Protein AF-A0A1F7WYC0-F1 (afdb_monomer)

Structure (mmCIF, N/CA/C/O backbone):
data_AF-A0A1F7WYC0-F1
#
_entry.id   AF-A0A1F7WYC0-F1
#
loop_
_atom_site.group_PDB
_atom_site.id
_atom_site.type_symbol
_atom_site.label_atom_id
_atom_site.label_alt_id
_atom_site.label_comp_id
_atom_site.label_asym_id
_atom_site.label_entity_id
_atom_site.label_seq_id
_atom_site.pdbx_PDB_ins_code
_atom_site.Cartn_x
_atom_site.Cartn_y
_atom_site.Cartn_z
_atom_site.occupancy
_atom_site.B_iso_or_equiv
_atom_site.auth_seq_id
_atom_site.auth_comp_id
_atom_site.auth_asym_id
_atom_site.auth_atom_id
_atom_site.pdbx_PDB_model_num
ATOM 1 N N . MET A 1 1 ? 16.415 7.948 4.931 1.00 45.94 1 MET A N 1
ATOM 2 C CA . MET A 1 1 ? 15.881 9.064 4.123 1.00 45.94 1 MET A CA 1
ATOM 3 C C . MET A 1 1 ? 14.461 8.696 3.730 1.00 45.94 1 MET A C 1
ATOM 5 O O . MET A 1 1 ? 14.260 7.580 3.271 1.00 45.94 1 MET A O 1
ATOM 9 N N . SER A 1 2 ? 13.478 9.551 4.000 1.00 57.47 2 SER A N 1
ATOM 10 C CA . SER A 1 2 ? 12.097 9.354 3.544 1.00 57.47 2 SER A CA 1
ATOM 11 C C . SER A 1 2 ? 12.050 9.520 2.025 1.00 57.47 2 SER A C 1
ATOM 13 O O . SER A 1 2 ? 12.450 10.568 1.526 1.00 57.47 2 SER A O 1
ATOM 15 N N . LYS A 1 3 ? 11.616 8.485 1.298 1.00 64.06 3 LYS A N 1
ATOM 16 C CA . LYS A 1 3 ? 11.385 8.566 -0.151 1.00 64.06 3 LYS A CA 1
ATOM 17 C C . LYS A 1 3 ? 10.240 9.554 -0.406 1.00 64.06 3 LYS A C 1
ATOM 19 O O . LYS A 1 3 ? 9.228 9.503 0.294 1.00 64.06 3 LYS A O 1
ATOM 24 N N . VAL A 1 4 ? 10.429 10.467 -1.356 1.00 67.81 4 VAL A N 1
ATOM 25 C CA . VAL A 1 4 ? 9.434 11.472 -1.761 1.00 67.81 4 VAL A CA 1
ATOM 26 C C . VAL A 1 4 ? 8.909 11.083 -3.136 1.00 67.81 4 VAL A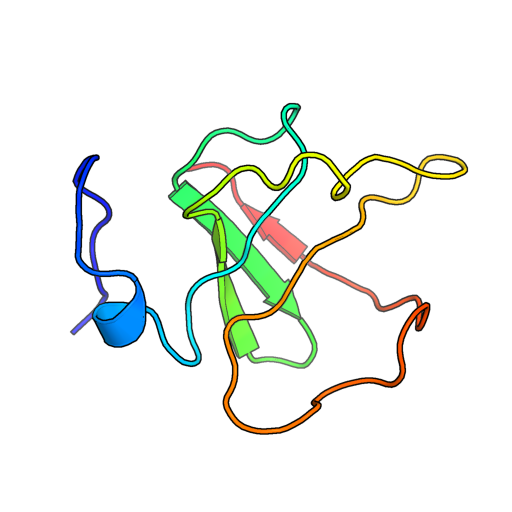 C 1
ATOM 28 O O . VAL A 1 4 ? 9.683 10.684 -4.008 1.00 67.81 4 VAL A O 1
ATOM 31 N N . TRP A 1 5 ? 7.591 11.146 -3.301 1.00 64.38 5 TRP A N 1
ATOM 32 C CA . TRP A 1 5 ? 6.942 10.816 -4.559 1.00 64.38 5 TRP A CA 1
ATOM 33 C C . TRP A 1 5 ? 6.976 12.017 -5.528 1.00 64.38 5 TRP A C 1
ATOM 35 O O . TRP A 1 5 ? 6.565 13.106 -5.143 1.00 64.38 5 TRP A O 1
ATOM 45 N N . GLU A 1 6 ? 7.462 11.830 -6.764 1.00 70.75 6 GLU A N 1
ATOM 46 C CA . GLU A 1 6 ? 7.633 12.863 -7.804 1.00 70.75 6 GLU A CA 1
ATOM 47 C C . GLU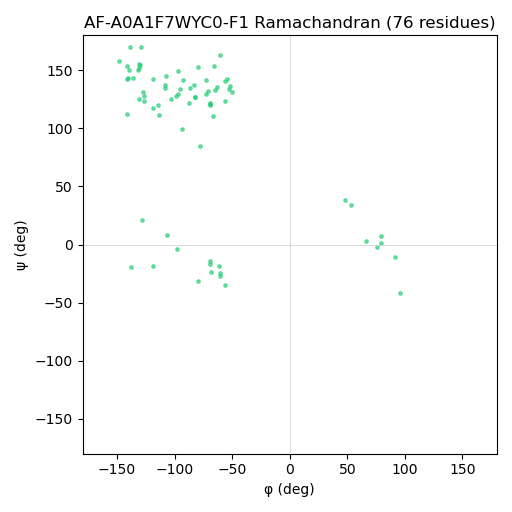 A 1 6 ? 7.006 12.523 -9.187 1.00 70.75 6 GLU A C 1
ATOM 49 O O . GLU A 1 6 ? 7.394 13.096 -10.200 1.00 70.75 6 GLU A O 1
ATOM 54 N N . GLY A 1 7 ? 6.040 11.606 -9.291 1.00 68.06 7 GLY A N 1
ATOM 55 C CA . GLY A 1 7 ? 5.243 11.382 -10.517 1.00 68.06 7 GLY A CA 1
ATOM 56 C C . GLY A 1 7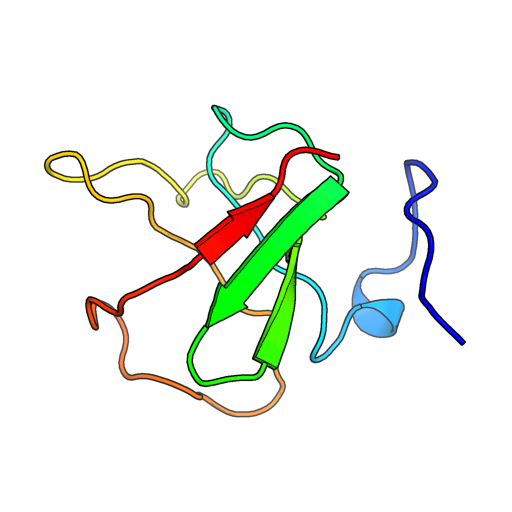 ? 5.701 10.256 -11.464 1.00 68.06 7 GLY A C 1
ATOM 57 O O . GLY A 1 7 ? 4.863 9.471 -11.895 1.00 68.06 7 GLY A O 1
ATOM 58 N N . THR A 1 8 ? 6.997 10.079 -11.742 1.00 60.38 8 THR A N 1
ATOM 59 C CA . THR A 1 8 ? 7.504 8.893 -12.474 1.00 60.38 8 THR A CA 1
ATOM 60 C C . THR A 1 8 ? 8.827 8.429 -11.887 1.00 60.38 8 THR A C 1
ATOM 62 O O . THR A 1 8 ? 9.834 9.127 -11.992 1.00 60.38 8 THR A O 1
ATOM 65 N N . GLN A 1 9 ? 8.839 7.255 -11.264 1.00 75.81 9 GLN A N 1
ATOM 66 C CA . GLN A 1 9 ? 10.043 6.651 -10.700 1.00 75.81 9 GLN A CA 1
ATOM 67 C C . GLN A 1 9 ? 10.032 5.148 -10.977 1.00 75.81 9 GLN A C 1
ATOM 69 O O . GLN A 1 9 ? 8.969 4.538 -11.071 1.00 75.81 9 GLN A O 1
ATOM 74 N N . GLU A 1 10 ? 11.220 4.560 -11.105 1.00 84.69 10 GLU A N 1
ATOM 75 C CA . GLU A 1 10 ? 11.374 3.114 -11.261 1.00 84.69 10 GLU A CA 1
ATOM 76 C C . GLU A 1 10 ? 10.707 2.386 -10.093 1.00 84.69 10 GLU A C 1
ATOM 78 O O . GLU A 1 10 ? 11.044 2.622 -8.929 1.00 84.69 10 GLU A O 1
ATOM 83 N N . TRP A 1 11 ? 9.778 1.481 -10.401 1.00 79.25 11 TRP A N 1
ATOM 84 C CA . TRP A 1 11 ? 9.001 0.762 -9.390 1.00 79.25 11 TRP A CA 1
ATOM 85 C C . TRP A 1 11 ? 9.911 0.013 -8.408 1.00 79.25 11 TRP A C 1
ATOM 87 O O . TRP A 1 11 ? 9.638 -0.025 -7.214 1.00 79.25 11 TRP A O 1
ATOM 97 N N . SER A 1 12 ? 11.049 -0.510 -8.878 1.00 85.31 12 SER A N 1
ATOM 98 C CA . SER A 1 12 ? 12.016 -1.248 -8.052 1.00 85.31 12 SER A CA 1
ATOM 99 C C . SER A 1 12 ? 12.603 -0.406 -6.913 1.00 85.31 12 SER A C 1
ATOM 101 O O . SER A 1 12 ? 12.922 -0.939 -5.850 1.00 85.31 12 SER A O 1
ATOM 103 N N . LEU A 1 13 ? 12.662 0.923 -7.072 1.00 87.50 13 LEU A N 1
ATOM 104 C CA . LEU A 1 13 ? 13.071 1.846 -6.011 1.00 87.50 13 LEU A CA 1
ATOM 105 C C . LEU A 1 13 ? 12.044 1.926 -4.882 1.00 87.50 13 LEU A C 1
ATOM 107 O O . LEU A 1 13 ? 12.368 2.429 -3.809 1.00 87.50 13 LEU A O 1
ATOM 111 N N . TRP A 1 14 ? 10.830 1.427 -5.093 1.00 89.25 14 TRP A N 1
ATOM 112 C CA . TRP A 1 14 ? 9.729 1.420 -4.137 1.00 89.25 14 TRP A CA 1
ATOM 113 C C . TRP A 1 14 ? 9.457 0.037 -3.547 1.00 89.25 14 TRP A C 1
ATOM 115 O O . TRP A 1 14 ? 8.506 -0.113 -2.783 1.00 89.25 14 TRP A O 1
ATOM 125 N N . ALA A 1 15 ? 10.318 -0.951 -3.809 1.00 91.69 15 ALA A N 1
ATOM 126 C CA . ALA A 1 15 ? 10.260 -2.224 -3.104 1.00 91.69 15 ALA A CA 1
ATOM 127 C C . ALA A 1 15 ? 10.244 -2.006 -1.578 1.00 91.69 15 ALA A C 1
ATOM 129 O O . ALA A 1 15 ? 10.956 -1.148 -1.043 1.00 91.69 15 ALA A O 1
ATOM 130 N N . GLU A 1 16 ? 9.379 -2.767 -0.913 1.00 93.56 16 GLU A N 1
ATOM 131 C CA . GLU A 1 16 ? 9.093 -2.773 0.526 1.00 93.56 16 GLU A CA 1
ATOM 132 C C . GLU A 1 16 ? 8.443 -1.501 1.095 1.00 93.56 16 GLU A C 1
ATOM 134 O O . GLU A 1 16 ? 8.236 -1.409 2.306 1.00 93.56 16 GLU A O 1
ATOM 139 N N . VAL A 1 17 ? 8.118 -0.514 0.253 1.00 94.06 17 VAL A N 1
ATOM 140 C CA . VAL A 1 17 ? 7.528 0.765 0.693 1.00 94.06 17 VAL A CA 1
ATOM 141 C C . VAL A 1 17 ? 6.389 1.268 -0.194 1.00 94.06 17 VAL A C 1
ATOM 143 O O . VAL A 1 17 ? 5.628 2.129 0.233 1.00 94.06 17 VAL A O 1
ATOM 146 N N . GLY A 1 18 ? 6.282 0.786 -1.428 1.00 94.44 18 GLY A N 1
ATOM 147 C CA . GLY A 1 18 ? 5.248 1.160 -2.383 1.00 94.44 18 GLY A CA 1
ATOM 148 C C . GLY A 1 18 ? 4.100 0.161 -2.386 1.00 94.44 18 GLY A C 1
ATOM 149 O O . GLY A 1 18 ? 4.302 -1.031 -2.153 1.00 94.44 18 GLY A O 1
ATOM 150 N N . ILE A 1 19 ? 2.902 0.655 -2.678 1.00 95.00 19 ILE A N 1
ATOM 151 C CA . ILE A 1 19 ? 1.738 -0.172 -2.987 1.00 95.00 19 ILE A CA 1
ATOM 152 C C . ILE A 1 19 ? 1.071 0.310 -4.275 1.00 95.00 19 ILE A C 1
ATOM 154 O O . ILE A 1 19 ? 1.134 1.504 -4.594 1.00 95.00 19 ILE A O 1
ATOM 158 N N . ALA A 1 20 ? 0.375 -0.599 -4.953 1.00 95.12 20 ALA A N 1
ATOM 159 C CA . ALA A 1 20 ? -0.735 -0.207 -5.809 1.00 95.12 20 ALA A CA 1
ATOM 160 C C . ALA A 1 20 ? -1.991 -0.036 -4.943 1.00 95.12 20 ALA A C 1
ATOM 162 O O . ALA A 1 20 ? -2.244 -0.846 -4.044 1.00 95.12 20 ALA A O 1
ATOM 163 N N . CYS A 1 21 ? -2.760 1.020 -5.188 1.00 95.44 21 CYS A N 1
ATOM 164 C CA . CYS A 1 21 ? -3.963 1.345 -4.429 1.00 95.44 21 CYS A CA 1
ATOM 165 C C . CYS A 1 21 ? -5.181 1.596 -5.338 1.00 95.44 21 CYS A C 1
ATOM 167 O O . CYS A 1 21 ? -5.023 1.666 -6.561 1.00 95.44 21 CYS A O 1
ATOM 169 N N . PRO A 1 22 ? -6.396 1.706 -4.770 1.00 96.19 22 PRO A N 1
ATOM 170 C CA . PRO A 1 22 ? -7.597 2.033 -5.531 1.00 96.19 22 PRO A CA 1
ATOM 171 C C . PRO A 1 22 ? -7.550 3.447 -6.124 1.00 96.19 22 PRO A C 1
ATOM 173 O O . PRO A 1 22 ? -6.914 4.344 -5.568 1.00 96.19 22 PRO A O 1
ATOM 176 N N . MET A 1 23 ? -8.278 3.663 -7.223 1.00 94.75 23 MET A N 1
ATOM 177 C CA . MET A 1 23 ? -8.353 4.951 -7.937 1.00 94.75 23 MET A CA 1
ATOM 178 C C . MET A 1 23 ? -8.896 6.099 -7.075 1.00 94.75 23 MET A C 1
ATOM 180 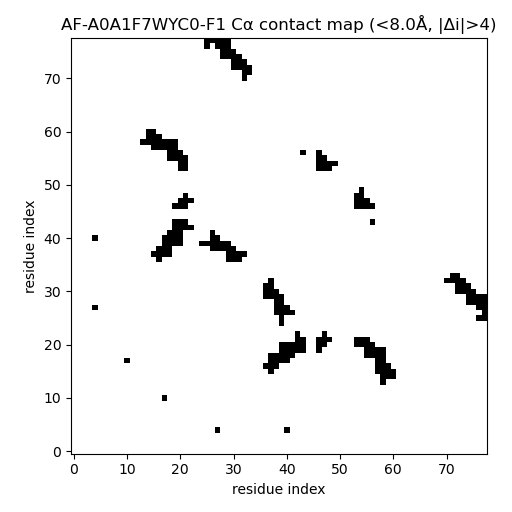O O . MET A 1 23 ? -8.639 7.267 -7.354 1.00 94.75 23 MET A O 1
ATOM 184 N N . GLU A 1 24 ? -9.670 5.777 -6.041 1.00 94.75 24 GLU A N 1
ATOM 185 C CA . GLU A 1 24 ? -10.228 6.732 -5.088 1.00 94.75 24 GLU A CA 1
ATOM 186 C C . GLU A 1 24 ? -9.159 7.362 -4.188 1.00 94.75 24 GLU A C 1
ATOM 188 O O . GLU A 1 24 ? -9.425 8.372 -3.536 1.00 94.75 24 GLU A O 1
ATOM 193 N N . TRP A 1 25 ? -7.964 6.769 -4.112 1.00 93.81 25 TRP A N 1
ATOM 194 C CA . TRP A 1 25 ? -6.859 7.301 -3.326 1.00 93.81 25 TRP A CA 1
ATOM 195 C C . TRP A 1 25 ? -5.912 8.099 -4.210 1.00 93.81 25 TRP A C 1
ATOM 197 O O . TRP A 1 25 ? -5.417 7.625 -5.235 1.00 93.81 25 TRP A O 1
ATOM 207 N N . GLU A 1 26 ? -5.601 9.312 -3.763 1.00 93.31 26 GLU A N 1
ATOM 208 C CA . GLU A 1 26 ? -4.567 10.123 -4.391 1.00 93.31 26 GLU A CA 1
ATOM 209 C C . GLU A 1 26 ? -3.204 9.429 -4.262 1.00 93.31 26 GLU A C 1
ATOM 211 O O . GLU A 1 26 ? -2.833 8.937 -3.187 1.0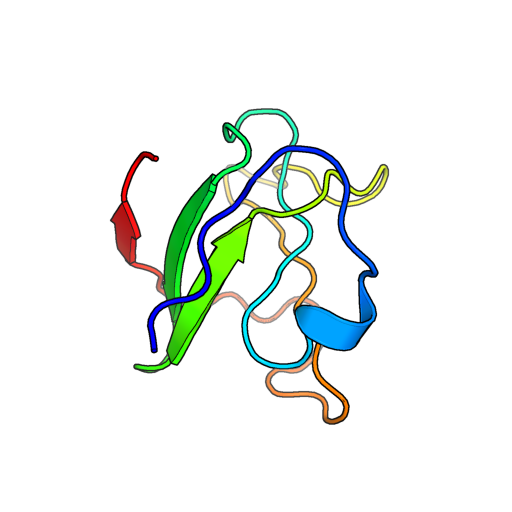0 93.31 26 GLU A O 1
ATOM 216 N N . LEU A 1 27 ? -2.430 9.402 -5.350 1.00 92.00 27 LEU A N 1
ATOM 217 C CA . LEU A 1 27 ? -1.047 8.935 -5.291 1.00 92.00 27 LEU A CA 1
ATOM 218 C C . LEU A 1 27 ? -0.266 9.753 -4.252 1.00 92.00 27 LEU A C 1
ATOM 220 O O . LEU A 1 27 ? -0.434 10.963 -4.129 1.00 92.00 27 LEU A O 1
ATOM 224 N N . GLY A 1 28 ? 0.609 9.090 -3.502 1.00 91.69 28 GLY A N 1
ATOM 225 C CA . GLY A 1 28 ? 1.298 9.670 -2.351 1.00 91.69 28 GLY A CA 1
ATOM 226 C C . GLY A 1 28 ? 0.572 9.471 -1.018 1.00 91.69 28 GLY A C 1
ATOM 227 O O . GLY A 1 28 ? 1.203 9.668 0.021 1.00 91.69 28 GLY A O 1
ATOM 228 N N . THR A 1 29 ? -0.687 9.009 -1.021 1.00 94.88 29 THR A N 1
ATOM 229 C CA . THR A 1 29 ? -1.398 8.563 0.192 1.00 94.88 29 THR A CA 1
ATOM 230 C C . THR A 1 29 ? -0.540 7.568 0.970 1.00 94.88 29 THR A C 1
ATOM 232 O O . THR A 1 29 ? 0.008 6.623 0.397 1.00 94.88 29 THR A O 1
ATOM 235 N N . ARG A 1 30 ? -0.401 7.771 2.283 1.00 96.12 30 ARG A N 1
ATOM 236 C CA . ARG A 1 30 ? 0.451 6.948 3.151 1.00 96.12 30 ARG A CA 1
ATOM 237 C C . ARG A 1 30 ? -0.384 6.046 4.041 1.00 96.12 30 ARG A C 1
ATOM 239 O O . ARG A 1 30 ? -1.425 6.456 4.545 1.00 96.12 30 ARG A O 1
ATOM 246 N N . LEU A 1 31 ? 0.118 4.844 4.304 1.00 96.19 31 LEU A N 1
ATOM 247 C CA . LEU A 1 31 ? -0.546 3.865 5.159 1.00 96.19 31 LEU A CA 1
ATOM 248 C C . LEU A 1 31 ? 0.389 3.289 6.205 1.00 96.19 31 LEU A C 1
ATOM 250 O O . LEU A 1 31 ? 1.591 3.156 5.975 1.00 96.19 31 LEU A O 1
ATOM 254 N N . VAL A 1 32 ? -0.189 2.882 7.331 1.00 97.31 32 VAL A N 1
ATOM 255 C CA . VAL A 1 32 ? 0.472 2.027 8.314 1.00 97.31 32 VAL A CA 1
ATOM 256 C C . VAL A 1 32 ? -0.310 0.729 8.454 1.00 97.31 32 VAL A C 1
ATOM 258 O O . VAL A 1 32 ? -1.458 0.752 8.886 1.00 97.31 32 VAL A O 1
ATOM 261 N N . ILE A 1 33 ? 0.330 -0.393 8.112 1.00 96.00 33 ILE A N 1
ATOM 262 C CA . ILE A 1 33 ? -0.235 -1.749 8.191 1.00 96.00 33 ILE A CA 1
ATOM 263 C C . ILE A 1 33 ? 0.771 -2.633 8.915 1.00 96.00 33 ILE A C 1
ATOM 265 O O . ILE A 1 33 ? 1.939 -2.682 8.527 1.00 96.00 33 ILE A O 1
ATOM 269 N N . ALA A 1 34 ? 0.345 -3.301 9.991 1.00 93.69 34 ALA A N 1
ATOM 270 C CA . ALA A 1 34 ? 1.219 -4.122 10.840 1.00 93.69 34 ALA A CA 1
ATOM 271 C C . ALA A 1 34 ? 2.533 -3.406 11.246 1.00 93.69 34 ALA A C 1
ATOM 273 O O . ALA A 1 34 ? 3.614 -3.993 11.251 1.00 93.69 34 ALA A O 1
ATOM 274 N N . GLY A 1 35 ? 2.450 -2.100 11.532 1.00 94.06 35 GLY A N 1
ATOM 275 C CA . GLY A 1 35 ? 3.596 -1.261 11.906 1.00 94.06 35 GLY A CA 1
ATOM 276 C C . GLY A 1 35 ? 4.529 -0.860 10.754 1.00 94.06 35 GLY A C 1
ATOM 277 O O . GLY A 1 35 ? 5.469 -0.097 10.978 1.00 94.06 35 GLY A O 1
ATOM 278 N N . ARG A 1 36 ? 4.276 -1.321 9.523 1.00 94.94 36 ARG A N 1
ATOM 279 C CA . ARG A 1 36 ? 5.037 -0.950 8.321 1.00 94.94 36 ARG A CA 1
ATOM 280 C C . ARG A 1 36 ? 4.389 0.228 7.613 1.00 94.94 36 ARG A C 1
ATOM 282 O O . ARG A 1 36 ? 3.165 0.314 7.547 1.00 94.94 36 ARG A O 1
ATOM 289 N N . LYS A 1 37 ? 5.224 1.125 7.091 1.00 96.12 37 LYS A N 1
ATOM 290 C CA . LYS A 1 37 ? 4.795 2.317 6.356 1.00 96.12 37 LYS A CA 1
ATOM 291 C C . LYS A 1 37 ? 4.811 2.045 4.862 1.00 96.12 37 LYS A C 1
ATOM 293 O O . LYS A 1 37 ? 5.813 1.555 4.352 1.00 96.12 37 LYS A O 1
ATOM 298 N N . TRP A 1 38 ? 3.741 2.446 4.198 1.00 96.06 38 TRP A N 1
ATOM 299 C CA . TRP A 1 38 ? 3.546 2.279 2.767 1.00 96.06 38 TRP A CA 1
ATOM 300 C C . TRP A 1 38 ? 3.110 3.590 2.123 1.00 96.06 38 TRP A C 1
ATOM 302 O O . TRP A 1 38 ? 2.513 4.438 2.788 1.00 96.06 38 TRP A O 1
ATOM 312 N N . THR A 1 39 ? 3.376 3.730 0.832 1.00 95.19 39 THR A N 1
ATOM 313 C CA . THR A 1 39 ? 2.960 4.863 0.005 1.00 95.19 39 THR A CA 1
ATOM 314 C C . THR A 1 39 ? 2.231 4.332 -1.221 1.00 95.19 39 THR A C 1
ATOM 316 O O . THR A 1 39 ? 2.745 3.432 -1.885 1.00 95.19 39 THR A O 1
ATOM 319 N N . CYS A 1 40 ? 1.059 4.879 -1.544 1.00 94.19 40 CYS A N 1
ATOM 320 C CA . CYS A 1 40 ? 0.421 4.597 -2.823 1.00 94.19 40 CYS A CA 1
ATOM 321 C C . CYS A 1 40 ? 1.215 5.234 -3.961 1.00 94.19 40 CYS A C 1
ATOM 323 O O . CYS A 1 40 ? 1.392 6.451 -3.995 1.00 94.19 40 CYS A O 1
ATOM 325 N N . MET A 1 41 ? 1.691 4.398 -4.876 1.00 93.00 41 MET A N 1
ATOM 326 C CA . MET A 1 41 ? 2.559 4.798 -5.984 1.00 93.00 41 MET A CA 1
ATOM 327 C C . MET A 1 41 ? 1.943 4.514 -7.348 1.00 93.00 41 MET A C 1
ATOM 329 O O . MET A 1 41 ? 2.389 5.082 -8.340 1.00 93.00 41 MET A O 1
ATOM 333 N N . ASP A 1 42 ? 0.944 3.639 -7.386 1.00 92.19 42 ASP A N 1
ATOM 334 C CA . ASP A 1 42 ? 0.351 3.134 -8.612 1.00 92.19 42 ASP A CA 1
ATOM 335 C C . ASP A 1 42 ? -1.134 2.821 -8.411 1.00 92.19 42 ASP A C 1
ATOM 337 O O . ASP A 1 42 ? -1.589 2.578 -7.288 1.00 92.19 42 ASP A O 1
ATOM 341 N N . HIS A 1 43 ? -1.875 2.790 -9.512 1.00 93.12 43 HIS A N 1
ATOM 342 C CA . HIS A 1 43 ? -3.254 2.329 -9.556 1.00 93.12 43 HIS A CA 1
ATOM 343 C C . HIS A 1 43 ? -3.322 1.055 -10.394 1.00 93.12 43 HIS A C 1
ATOM 345 O O . HIS A 1 43 ? -3.152 1.076 -11.613 1.00 93.12 43 HIS A O 1
ATOM 351 N N . GLY A 1 44 ? -3.596 -0.074 -9.745 1.00 87.50 44 GLY A N 1
ATOM 352 C CA . GLY A 1 44 ? -3.759 -1.345 -10.442 1.00 87.50 44 GLY A CA 1
ATOM 353 C C . GLY A 1 44 ? -5.198 -1.526 -10.919 1.00 87.50 44 GLY A C 1
ATOM 354 O O . GLY A 1 44 ? -6.130 -1.350 -10.145 1.00 87.50 44 GLY A O 1
ATOM 355 N N . GLY A 1 45 ? -5.409 -1.957 -12.167 1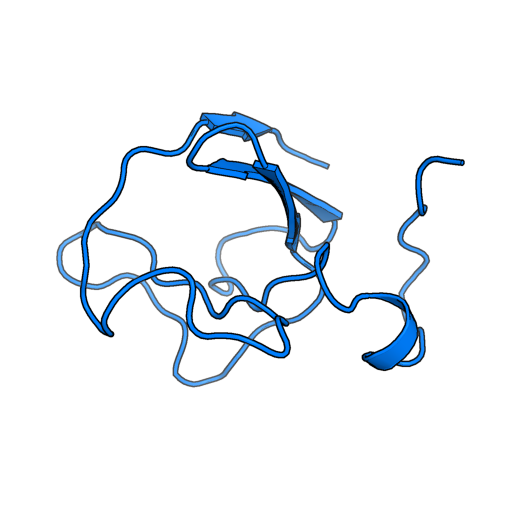.00 88.06 45 GLY A N 1
ATOM 356 C CA . GLY A 1 45 ? -6.765 -2.137 -12.719 1.00 88.06 45 GLY A CA 1
ATOM 357 C C . GLY A 1 45 ? -7.635 -3.177 -11.991 1.00 88.06 45 GLY A C 1
ATOM 358 O O . GLY A 1 45 ? -8.854 -3.159 -12.131 1.00 88.06 45 GLY A O 1
ATOM 359 N N . ALA A 1 46 ? -7.020 -4.070 -11.209 1.00 91.50 46 ALA A N 1
ATOM 360 C CA . ALA A 1 46 ? -7.708 -5.035 -10.348 1.00 91.50 46 ALA A CA 1
ATOM 361 C C . ALA A 1 46 ? -7.802 -4.585 -8.875 1.00 91.50 46 ALA A C 1
ATOM 363 O O . ALA A 1 46 ? -8.402 -5.280 -8.059 1.00 91.50 46 ALA A O 1
ATOM 364 N N . ILE A 1 47 ? -7.198 -3.447 -8.525 1.00 96.56 47 ILE A N 1
ATOM 365 C CA . ILE A 1 47 ? -7.134 -2.922 -7.162 1.00 96.56 47 ILE A CA 1
ATOM 366 C C . ILE A 1 47 ? -8.303 -1.961 -6.975 1.00 96.56 47 ILE A C 1
ATOM 368 O O . ILE A 1 47 ? -8.278 -0.821 -7.431 1.00 96.56 47 ILE A O 1
ATOM 372 N N . ALA A 1 48 ? -9.360 -2.457 -6.341 1.00 95.94 48 ALA A N 1
ATOM 373 C CA . ALA A 1 48 ? -10.619 -1.746 -6.187 1.00 95.94 48 ALA A CA 1
ATOM 374 C C . ALA A 1 48 ? -11.197 -1.938 -4.784 1.00 95.94 48 ALA A C 1
ATOM 376 O O . ALA A 1 48 ? -10.747 -2.777 -4.000 1.00 95.94 48 ALA A O 1
ATOM 377 N N . TYR A 1 49 ? -12.235 -1.171 -4.476 1.00 96.94 49 TYR A N 1
ATOM 378 C CA . TYR A 1 49 ? -13.080 -1.462 -3.330 1.00 96.94 49 TYR A CA 1
ATOM 379 C C . TYR A 1 49 ? -13.922 -2.711 -3.594 1.00 96.94 49 TYR A C 1
ATOM 381 O O . TYR A 1 49 ? -14.592 -2.822 -4.620 1.00 96.94 49 TYR A O 1
ATOM 389 N N . GLN A 1 50 ? -13.942 -3.623 -2.627 1.00 96.06 50 GLN A N 1
ATOM 390 C CA . GLN A 1 50 ? -14.847 -4.763 -2.602 1.00 96.06 50 GLN A CA 1
ATOM 391 C C . GLN A 1 50 ? -15.576 -4.771 -1.262 1.00 96.06 50 GLN A C 1
ATOM 393 O O . GLN A 1 50 ? -14.943 -4.739 -0.211 1.00 96.06 50 GLN A O 1
ATOM 398 N N . ASP A 1 51 ? -16.910 -4.759 -1.298 1.00 95.44 51 ASP A N 1
ATOM 399 C CA . ASP A 1 51 ? -17.759 -4.726 -0.098 1.00 95.44 51 ASP A CA 1
ATOM 400 C C . ASP A 1 51 ? -17.408 -3.577 0.873 1.00 95.44 51 ASP A C 1
ATOM 402 O O . ASP A 1 51 ? -17.492 -3.703 2.092 1.00 95.44 51 ASP A O 1
ATOM 406 N N . GLY A 1 52 ? -16.990 -2.431 0.319 1.00 95.06 52 GLY A N 1
ATOM 407 C CA . GLY A 1 52 ? -16.572 -1.252 1.086 1.00 95.06 52 GLY A CA 1
ATOM 408 C C . GLY A 1 52 ? -15.151 -1.323 1.655 1.00 95.06 52 GLY A C 1
ATOM 409 O O . GLY A 1 52 ? -14.715 -0.366 2.293 1.00 95.06 52 GLY A O 1
ATOM 410 N N . ILE A 1 53 ? -14.411 -2.404 1.394 1.00 96.25 53 ILE A N 1
ATOM 411 C CA . ILE A 1 53 ? -13.030 -2.602 1.843 1.00 96.25 53 ILE A CA 1
ATOM 412 C C . ILE A 1 53 ? -12.072 -2.348 0.666 1.00 96.25 53 ILE A C 1
ATOM 414 O O . ILE A 1 53 ? -12.226 -2.973 -0.387 1.00 96.25 53 ILE A O 1
ATOM 418 N N . PRO A 1 54 ? -11.085 -1.447 0.809 1.00 96.25 54 PRO A N 1
ATOM 419 C CA . PRO A 1 54 ? -10.099 -1.192 -0.235 1.00 96.25 54 PRO A CA 1
ATOM 420 C C . PRO A 1 54 ? -9.106 -2.353 -0.340 1.00 96.25 54 PRO A C 1
ATOM 422 O O . PRO A 1 54 ? -8.493 -2.746 0.654 1.00 96.25 54 PRO A O 1
ATOM 425 N N . TRP A 1 55 ? -8.897 -2.862 -1.553 1.00 97.06 55 TRP A N 1
ATOM 426 C CA . TRP A 1 55 ? -7.757 -3.726 -1.849 1.00 97.06 55 TRP A CA 1
ATOM 427 C C . TRP A 1 55 ? -6.491 -2.902 -2.068 1.00 97.06 55 TRP A C 1
ATOM 429 O O . TRP A 1 55 ? -6.553 -1.754 -2.502 1.00 97.06 55 TRP A O 1
ATOM 439 N N . ILE A 1 56 ? -5.338 -3.507 -1.799 1.00 96.00 56 ILE A N 1
ATOM 440 C CA . ILE A 1 56 ? -4.014 -2.960 -2.111 1.00 96.00 56 ILE A CA 1
ATOM 441 C C . ILE A 1 56 ? -3.105 -4.095 -2.583 1.00 96.00 56 ILE A C 1
ATOM 443 O O . ILE A 1 56 ? -3.298 -5.243 -2.181 1.00 96.00 56 ILE A O 1
ATOM 447 N N . ASP A 1 57 ? -2.096 -3.772 -3.387 1.00 95.06 57 ASP A N 1
ATOM 448 C CA . ASP A 1 57 ? -1.022 -4.705 -3.742 1.00 95.06 57 ASP A CA 1
ATOM 449 C C . ASP A 1 57 ? 0.302 -4.200 -3.174 1.00 95.06 57 ASP A C 1
ATOM 451 O O . ASP A 1 57 ? 0.722 -3.078 -3.463 1.00 95.06 57 ASP A O 1
ATOM 455 N N . MET A 1 58 ? 0.934 -5.002 -2.317 1.00 95.06 58 MET A N 1
ATOM 456 C CA . ME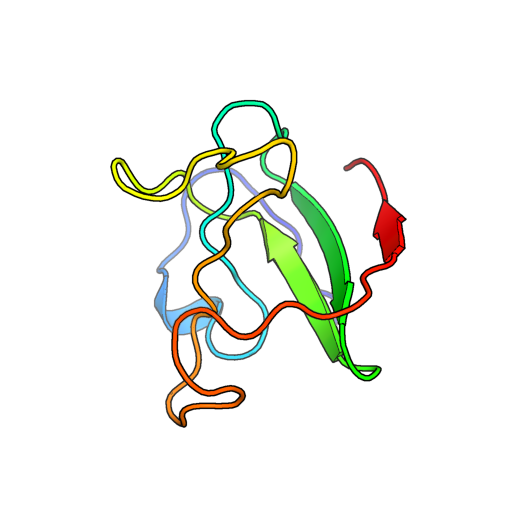T A 1 58 ? 2.176 -4.624 -1.653 1.00 95.06 58 MET A CA 1
ATOM 457 C C . MET A 1 58 ? 3.365 -4.990 -2.523 1.00 95.06 58 MET A C 1
ATOM 459 O O . MET A 1 58 ? 3.603 -6.164 -2.801 1.00 95.06 58 MET A O 1
ATOM 463 N N . LEU A 1 59 ? 4.179 -3.996 -2.876 1.00 93.94 59 LEU A N 1
ATOM 464 C CA . LEU A 1 59 ? 5.392 -4.241 -3.638 1.00 93.94 59 LEU A CA 1
ATOM 465 C C . LEU A 1 59 ? 6.484 -4.791 -2.712 1.00 93.94 59 LEU A C 1
ATOM 467 O O . LEU A 1 59 ? 7.304 -4.047 -2.180 1.00 93.94 59 LEU A O 1
ATOM 471 N N . THR A 1 60 ? 6.483 -6.100 -2.487 1.00 92.94 60 THR A N 1
ATOM 472 C CA . THR A 1 60 ? 7.398 -6.801 -1.573 1.00 92.94 60 THR A CA 1
ATOM 473 C C . THR A 1 60 ? 7.917 -8.091 -2.216 1.00 92.94 60 THR A C 1
ATOM 475 O O . THR A 1 60 ? 7.165 -8.757 -2.927 1.00 92.94 60 THR A O 1
ATOM 478 N N . PRO A 1 61 ? 9.191 -8.472 -1.993 1.00 90.19 61 PRO A N 1
ATOM 479 C CA . PRO A 1 61 ? 9.737 -9.728 -2.513 1.00 90.19 61 PRO A CA 1
ATOM 480 C C . PRO A 1 61 ? 9.128 -10.967 -1.838 1.00 90.19 61 PRO A C 1
ATOM 482 O O . PRO A 1 61 ? 9.128 -12.049 -2.421 1.00 90.19 61 PRO A O 1
ATOM 485 N N . GLU A 1 62 ? 8.613 -10.812 -0.618 1.00 91.75 62 GLU A N 1
ATOM 486 C CA . GLU A 1 62 ? 7.999 -11.885 0.160 1.00 91.75 62 GLU A CA 1
ATOM 487 C C . GLU A 1 62 ? 6.536 -11.569 0.467 1.00 91.75 62 GLU A C 1
ATOM 489 O O . GLU A 1 62 ? 6.179 -10.424 0.762 1.00 91.75 62 GLU A O 1
ATOM 494 N N . LEU A 1 63 ? 5.694 -12.605 0.438 1.00 91.50 63 LEU A N 1
ATOM 495 C CA . LEU A 1 63 ? 4.280 -12.506 0.776 1.00 91.50 63 LEU A CA 1
ATOM 496 C C . LEU A 1 63 ? 4.118 -12.185 2.270 1.00 91.50 63 LEU A C 1
ATOM 498 O O . LEU A 1 63 ? 4.369 -13.035 3.122 1.00 91.50 63 LEU A O 1
ATOM 502 N N . LEU A 1 64 ? 3.668 -10.970 2.587 1.00 94.44 64 LEU A N 1
ATOM 503 C CA . LEU A 1 64 ? 3.451 -10.543 3.976 1.00 94.44 64 LEU A CA 1
ATOM 504 C C . LEU A 1 64 ? 2.129 -11.058 4.556 1.00 94.44 64 LEU A C 1
ATOM 506 O O . LEU A 1 64 ? 2.043 -11.326 5.753 1.00 94.44 64 LEU A O 1
ATOM 510 N N . PHE A 1 65 ? 1.113 -11.207 3.706 1.00 94.94 65 PHE A N 1
ATOM 511 C CA . PHE A 1 65 ? -0.218 -11.680 4.075 1.00 94.94 65 PHE A CA 1
ATOM 512 C C . PHE A 1 65 ? -0.756 -12.605 2.982 1.00 94.94 65 PHE A C 1
ATOM 514 O O . PHE A 1 65 ? -0.544 -12.318 1.804 1.00 94.94 65 PHE A O 1
ATOM 521 N N . PRO A 1 66 ? -1.488 -13.679 3.321 1.00 95.50 66 PRO A N 1
ATOM 522 C CA . PRO A 1 66 ? -2.239 -14.435 2.326 1.00 95.50 66 PRO A CA 1
ATOM 523 C C . PRO A 1 66 ? -3.190 -13.525 1.533 1.00 95.50 66 PRO A C 1
ATOM 525 O O . PRO A 1 66 ? -3.801 -12.614 2.096 1.00 95.50 66 PRO A O 1
ATOM 528 N N . HIS A 1 67 ? -3.346 -13.783 0.236 1.00 93.19 67 HIS A N 1
ATOM 529 C CA . HIS A 1 67 ? -4.292 -13.058 -0.617 1.00 93.19 67 HIS A CA 1
ATOM 530 C C . HIS A 1 67 ? -5.713 -13.051 -0.022 1.00 93.19 67 HIS A C 1
ATOM 532 O O . HIS A 1 67 ? -6.217 -14.094 0.396 1.00 93.19 67 HIS A O 1
ATOM 538 N N . GLY A 1 68 ? -6.363 -11.882 -0.010 1.00 94.06 68 GLY A N 1
ATOM 539 C CA . GLY A 1 68 ? -7.704 -11.696 0.557 1.00 94.06 68 GLY A CA 1
ATOM 540 C C . GLY A 1 68 ? -7.746 -11.574 2.084 1.00 94.06 68 GLY A C 1
ATOM 541 O O . GLY A 1 68 ? -8.830 -11.541 2.663 1.00 94.06 68 GLY A O 1
ATOM 542 N N . THR A 1 69 ? -6.592 -11.500 2.755 1.00 96.88 69 THR A N 1
ATOM 543 C CA . THR A 1 69 ? -6.550 -11.208 4.193 1.00 96.88 69 THR A CA 1
ATOM 544 C C . THR A 1 69 ? -6.979 -9.766 4.441 1.00 96.88 69 THR A C 1
ATOM 546 O O . THR A 1 69 ? -6.344 -8.832 3.956 1.00 96.88 69 THR A O 1
ATOM 549 N N . ILE A 1 70 ? -8.027 -9.584 5.243 1.00 96.88 70 ILE A N 1
ATOM 550 C CA . ILE A 1 70 ? -8.451 -8.265 5.715 1.00 96.88 70 ILE A CA 1
ATOM 551 C C . ILE A 1 70 ? -7.596 -7.891 6.926 1.00 96.88 70 ILE A C 1
ATOM 553 O O . ILE A 1 70 ? -7.490 -8.661 7.884 1.00 96.88 70 ILE A O 1
ATOM 557 N N . VAL A 1 71 ? -6.985 -6.710 6.878 1.00 95.88 71 VAL A N 1
ATOM 558 C CA . VAL A 1 71 ? -6.137 -6.169 7.944 1.00 95.88 71 VAL A CA 1
ATOM 559 C C . VAL A 1 71 ? -6.524 -4.729 8.253 1.00 95.88 71 VAL A C 1
ATOM 561 O O . VAL A 1 71 ? -6.962 -3.990 7.375 1.00 95.88 71 VAL A O 1
ATOM 564 N N . GLU A 1 72 ? -6.320 -4.325 9.504 1.00 96.88 72 GLU A N 1
ATOM 565 C CA . GLU A 1 72 ? -6.486 -2.934 9.923 1.00 96.88 72 GLU A CA 1
ATOM 566 C C . GLU A 1 72 ? -5.346 -2.059 9.386 1.00 96.88 72 GLU A C 1
ATOM 568 O O . GLU A 1 72 ? -4.174 -2.459 9.381 1.00 96.88 72 GLU A O 1
ATOM 573 N N . ALA A 1 73 ? -5.693 -0.840 8.973 1.00 96.38 73 ALA A N 1
ATOM 574 C CA . ALA A 1 73 ? -4.759 0.134 8.428 1.00 96.38 73 ALA A CA 1
ATOM 575 C C . ALA A 1 73 ? -5.088 1.550 8.912 1.00 96.38 73 ALA A C 1
ATOM 577 O O . ALA A 1 73 ? -6.251 1.947 8.958 1.00 96.38 73 ALA A O 1
ATO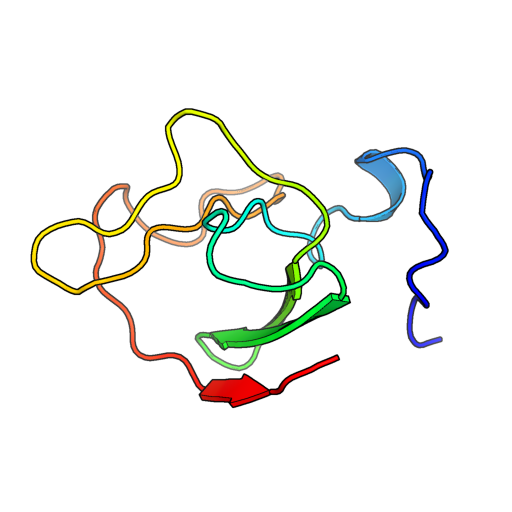M 578 N N . THR A 1 74 ? -4.057 2.349 9.188 1.00 97.56 74 THR A N 1
ATOM 579 C CA . THR A 1 74 ? -4.212 3.801 9.364 1.00 97.56 74 THR A CA 1
ATOM 580 C C . THR A 1 74 ? -3.819 4.506 8.076 1.00 97.56 74 THR A C 1
ATOM 582 O O . THR A 1 74 ? -2.716 4.280 7.579 1.00 97.56 74 THR A O 1
ATOM 585 N N . ILE A 1 75 ? -4.691 5.373 7.559 1.00 95.69 75 ILE A N 1
ATOM 586 C CA . ILE A 1 75 ? -4.500 6.094 6.294 1.00 95.69 75 ILE A CA 1
ATOM 587 C C . ILE A 1 75 ? -4.210 7.570 6.577 1.00 95.69 75 ILE A C 1
ATOM 589 O O . ILE A 1 75 ? -4.865 8.190 7.416 1.00 95.69 75 ILE A O 1
ATOM 593 N N . TYR A 1 76 ? -3.245 8.132 5.853 1.00 94.75 76 TYR A N 1
ATOM 594 C CA . TYR A 1 76 ? -2.891 9.545 5.878 1.00 94.75 76 TYR A CA 1
ATOM 595 C C . TYR A 1 76 ? -2.920 10.094 4.445 1.00 94.75 76 TYR A C 1
ATOM 597 O O . TYR A 1 76 ? -2.255 9.513 3.581 1.00 94.75 76 TYR A O 1
ATOM 605 N N . PRO A 1 77 ? -3.643 11.196 4.177 1.00 86.62 77 PRO A N 1
ATOM 606 C CA . PRO A 1 77 ? -3.607 11.849 2.870 1.00 86.62 77 PRO A CA 1
ATOM 607 C C . PRO A 1 77 ? -2.180 12.340 2.521 1.00 86.62 77 PRO A C 1
ATOM 609 O O . PRO A 1 77 ? -1.329 12.391 3.422 1.00 86.62 77 PRO A O 1
ATOM 612 N N . PRO A 1 78 ? -1.902 12.643 1.237 1.00 81.56 78 PRO A N 1
ATOM 613 C CA . PRO A 1 78 ? -0.565 13.001 0.741 1.00 81.56 78 PRO A CA 1
ATOM 614 C C . PRO A 1 78 ? 0.143 14.121 1.527 1.00 81.56 78 PRO A C 1
ATOM 616 O O . PRO A 1 78 ? -0.519 15.124 1.873 1.00 81.56 78 PRO A O 1
#

Mean predicted aligned error: 4.07 Å

Organism: NCBI:txid1802475

Foldseek 3Di:
DDDDADQDDDVVVCEQAEKAWAPVADFQKWKAFPNGIHTYHHHDPPFHDDPNATRMGHRYPDDPDPPPDDTDMDIDHD

Sequence (78 aa):
MSKVWEGTQEWSLWAEVGIACPMEWELGTRLVIAGRKWTCMDHGGAIAYQDGIPWIDMLTPELLFPHGTIVEATIYPP

Solvent-accessible surface area (backbone atoms only — not comparable to full-atom values): 4959 Å² total; per-residue (Å²): 132,86,87,79,85,82,93,80,73,68,66,77,82,30,56,71,34,26,22,30,24,27,81,91,53,61,73,48,24,31,35,38,45,93,90,42,63,35,28,25,73,44,68,41,98,85,29,40,71,54,97,86,43,76,40,68,45,74,38,48,100,59,87,87,64,66,91,89,67,87,74,75,70,50,81,41,80,104

Radius of gyration: 11.83 Å; Cα contacts (8 Å, |Δi|>4): 122; chains: 1; bounding box: 34×27×25 Å

Secondary structure (DSSP, 8-state):
------S---GGGGTTTEEEE-TTSPTT-EEEETTEEEEEEEE-TT--EETTEEP-EE--SS-SS-TT----EEEE--

pLDDT: mean 90.13, std 10.47, range [45.94, 97.56]

Nearest PDB structures (foldseek):
  8ali-assembly1_A  TM=2.946E-01  e=4.227E+00  Aspergillus nidulans FGSC A4
  8bba-assembly1_A  T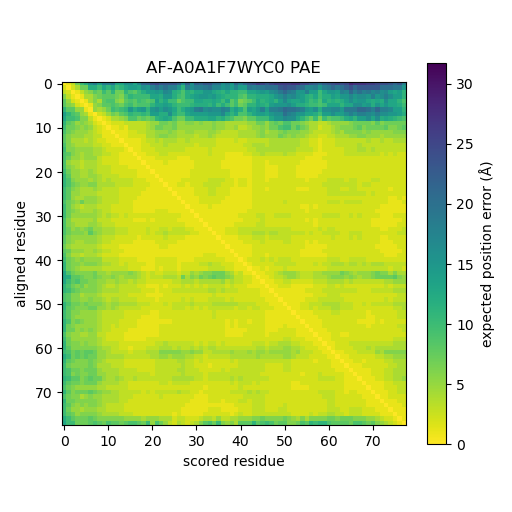M=2.884E-01  e=4.802E+00  Aspergillus nidulans FGSC A4
  8rdb-assembly1_A  TM=2.914E-01  e=5.118E+00  Aspergillus nidulans FGSC A4
  8p47-assembly1_A  TM=2.929E-01  e=5.814E+00  Aspergillus nidulans FGSC A4